Protein AF-A0A0J9WUG9-F1 (afdb_monomer_lite)

Organism: Fusarium oxysporum f. sp. lycopersici (strain 4287 / CBS 123668 / FGSC 9935 / NRRL 34936) (NCBI:txid426428)

Sequence (120 aa):
MKCRALEYLLSAIKRHAYPAGAHNTSGVVRHKPVTLKQCVVCQKLEKPVRFRFRPATRGIRVLALDGGGIRGIILLECLKLLESKIQLYIPNYSLIDMFDMCAGTSAGNNALSDRGKYWF

InterPro domains:
  IPR002641 Patatin-like phospholipase domain [PS51635] (63-120)
  IPR016035 Acyl transferase/acyl hydrolase/lysophospholipase [SSF52151] (58-108)

pLDDT: mean 75.16, std 13.94, range [36.41, 95.31]

Structure (mmCIF, N/CA/C/O backbone):
data_AF-A0A0J9WUG9-F1
#
_entry.id   AF-A0A0J9WUG9-F1
#
loop_
_atom_site.group_PDB
_atom_site.id
_atom_site.type_symbol
_atom_site.label_atom_id
_atom_site.label_alt_id
_atom_site.label_comp_id
_atom_site.label_asym_id
_atom_site.label_entity_id
_atom_site.label_seq_id
_atom_site.pdbx_PDB_ins_code
_atom_site.Cartn_x
_atom_site.Cartn_y
_atom_site.Cartn_z
_atom_site.occupancy
_atom_site.B_iso_or_equiv
_atom_site.auth_seq_id
_atom_site.auth_comp_id
_atom_site.auth_asym_id
_atom_site.auth_atom_id
_atom_site.pdbx_PDB_model_num
ATOM 1 N N . MET A 1 1 ? 7.497 -10.137 27.815 1.00 51.91 1 MET A N 1
ATOM 2 C CA . MET A 1 1 ? 7.235 -11.234 26.850 1.00 51.91 1 MET A CA 1
ATOM 3 C C . MET A 1 1 ? 6.256 -10.741 25.797 1.00 51.91 1 MET A C 1
ATOM 5 O O . MET A 1 1 ? 5.147 -10.364 26.162 1.00 51.91 1 MET A O 1
ATOM 9 N N . LYS A 1 2 ? 6.654 -10.708 24.518 1.00 61.41 2 LYS A N 1
ATOM 10 C CA . LYS A 1 2 ? 5.750 -10.357 23.412 1.00 61.41 2 LYS A CA 1
ATOM 11 C C . LYS A 1 2 ? 4.778 -11.511 23.162 1.00 61.41 2 LYS A C 1
ATOM 13 O O . LYS A 1 2 ? 5.181 -12.664 23.052 1.00 61.41 2 LYS A O 1
ATOM 18 N N . CYS A 1 3 ? 3.490 -11.204 23.120 1.00 68.69 3 CYS A N 1
ATOM 19 C CA . CYS A 1 3 ? 2.432 -12.186 22.918 1.00 68.69 3 CYS A CA 1
ATOM 20 C C . CYS A 1 3 ? 2.313 -12.492 21.416 1.00 68.69 3 CYS A C 1
ATOM 22 O O . CYS A 1 3 ? 1.867 -11.634 20.661 1.00 68.69 3 CYS A O 1
ATOM 24 N N . ARG A 1 4 ? 2.685 -13.701 20.963 1.00 72.62 4 ARG A N 1
ATOM 25 C CA . ARG A 1 4 ? 2.579 -14.092 19.534 1.00 72.62 4 ARG A CA 1
ATOM 26 C C . ARG A 1 4 ? 1.155 -13.953 18.986 1.00 72.62 4 ARG A C 1
ATOM 28 O O . ARG A 1 4 ? 0.961 -13.569 17.838 1.00 72.62 4 ARG A O 1
ATOM 35 N N . ALA A 1 5 ? 0.152 -14.188 19.830 1.00 71.38 5 ALA A N 1
ATOM 36 C CA . ALA A 1 5 ? -1.244 -13.963 19.476 1.00 71.38 5 ALA A CA 1
ATOM 37 C C . ALA A 1 5 ? -1.559 -12.486 19.191 1.00 71.38 5 ALA A C 1
ATOM 39 O O . ALA A 1 5 ? -2.367 -12.201 18.314 1.00 71.38 5 ALA A O 1
ATOM 40 N N . LEU A 1 6 ? -0.904 -11.544 19.881 1.00 70.12 6 LEU A N 1
ATOM 41 C CA . LEU A 1 6 ? -1.044 -10.119 19.591 1.00 70.12 6 LEU A CA 1
ATOM 42 C C . LEU A 1 6 ? -0.452 -9.781 18.219 1.00 70.12 6 LEU A C 1
ATOM 44 O O . LEU A 1 6 ? -1.068 -9.030 17.473 1.00 70.12 6 LEU A O 1
ATOM 48 N N . GLU A 1 7 ? 0.697 -10.350 17.858 1.00 69.69 7 GLU A N 1
ATOM 49 C CA . GLU A 1 7 ? 1.292 -10.148 16.529 1.00 69.69 7 GLU A CA 1
ATOM 50 C C . GLU A 1 7 ? 0.401 -10.711 15.418 1.00 69.69 7 GLU A C 1
ATOM 52 O O . GLU A 1 7 ? 0.170 -10.039 14.412 1.00 69.69 7 GLU A O 1
ATOM 57 N N . TYR A 1 8 ? -0.177 -11.896 15.628 1.00 68.06 8 TYR A N 1
ATOM 58 C CA . TYR A 1 8 ? -1.121 -12.490 14.684 1.00 68.06 8 TYR A CA 1
ATOM 59 C C . TYR A 1 8 ? -2.406 -11.663 14.554 1.00 68.06 8 TYR A C 1
ATOM 61 O O . TYR A 1 8 ? -2.855 -11.390 13.440 1.00 68.06 8 TYR A O 1
ATOM 69 N N . LEU A 1 9 ? -2.969 -11.205 15.677 1.00 68.00 9 LEU A N 1
ATOM 70 C CA . LEU A 1 9 ? -4.161 -10.359 15.700 1.00 68.00 9 LEU A CA 1
ATOM 71 C C . LEU A 1 9 ? -3.890 -9.014 15.020 1.00 68.00 9 LEU A C 1
ATOM 73 O O . LEU A 1 9 ? -4.687 -8.571 14.205 1.00 68.00 9 LEU A O 1
ATOM 77 N N . LEU A 1 10 ? -2.742 -8.391 15.290 1.00 69.38 10 LEU A N 1
ATOM 78 C CA . LEU A 1 10 ? -2.300 -7.170 14.618 1.00 69.38 10 LEU A CA 1
ATOM 79 C C . LEU A 1 10 ? -2.098 -7.384 13.119 1.00 69.38 10 LEU A C 1
ATOM 81 O O . LEU A 1 10 ? -2.461 -6.513 12.339 1.00 69.38 10 LEU A O 1
ATOM 85 N N . SER A 1 11 ? -1.551 -8.528 12.707 1.00 64.62 11 SER A N 1
ATOM 86 C CA . SER A 1 11 ? -1.411 -8.899 11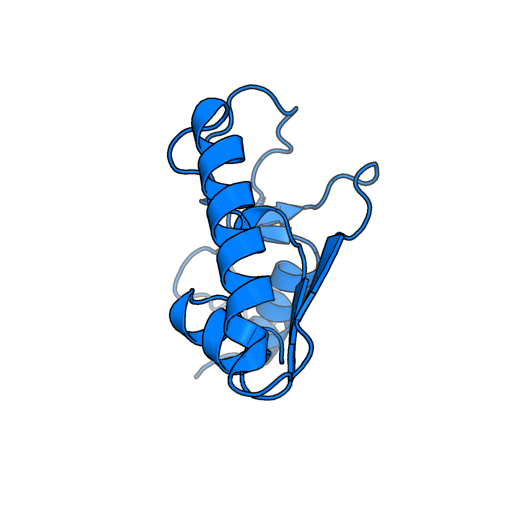.297 1.00 64.62 11 SER A CA 1
ATOM 87 C C . SER A 1 11 ? -2.774 -9.101 10.623 1.00 64.62 11 SER A C 1
ATOM 89 O O . SER A 1 11 ? -3.009 -8.579 9.537 1.00 64.62 11 SER A O 1
ATOM 91 N N . ALA A 1 12 ? -3.714 -9.799 11.265 1.00 62.81 12 ALA A N 1
ATOM 92 C CA . ALA A 1 12 ? -5.076 -9.984 10.757 1.00 62.81 12 ALA A CA 1
ATOM 93 C C . ALA A 1 12 ? -5.862 -8.662 10.703 1.00 62.81 12 ALA A C 1
ATOM 95 O O . ALA A 1 12 ? -6.534 -8.375 9.716 1.00 62.81 12 ALA A O 1
ATOM 96 N N . ILE A 1 13 ? -5.722 -7.816 11.726 1.00 66.50 13 ILE A N 1
ATOM 97 C CA . ILE A 1 13 ? -6.291 -6.467 11.750 1.00 66.50 13 ILE A CA 1
ATOM 98 C C . ILE A 1 13 ? -5.687 -5.641 10.625 1.00 66.50 13 ILE A C 1
ATOM 100 O O . ILE A 1 13 ? -6.438 -5.074 9.855 1.00 66.50 13 ILE A O 1
ATOM 104 N N . LYS A 1 14 ? -4.365 -5.618 10.448 1.00 64.25 14 LYS A N 1
ATOM 105 C CA . LYS A 1 14 ? -3.738 -4.887 9.338 1.00 64.25 14 LYS A CA 1
ATOM 106 C C . LYS A 1 14 ? -4.199 -5.383 7.956 1.00 64.25 14 LYS A C 1
ATOM 108 O O . LYS A 1 14 ? -4.260 -4.582 7.034 1.00 64.25 14 LYS A O 1
ATOM 113 N N . ARG A 1 15 ? -4.570 -6.665 7.821 1.00 58.28 15 ARG A N 1
ATOM 114 C CA . ARG A 1 15 ? -5.146 -7.247 6.590 1.00 58.28 15 ARG A CA 1
ATOM 115 C C . ARG A 1 15 ? -6.596 -6.825 6.317 1.00 58.28 15 ARG A C 1
ATOM 117 O O . ARG A 1 15 ? -7.009 -6.780 5.163 1.00 58.28 15 ARG A O 1
ATOM 124 N N . HIS A 1 16 ? -7.380 -6.527 7.354 1.00 56.56 16 HIS A N 1
ATOM 125 C CA . HIS A 1 16 ? -8.821 -6.244 7.235 1.00 56.56 16 HIS A CA 1
ATOM 126 C C . HIS A 1 16 ? -9.233 -4.840 7.693 1.00 56.56 16 HIS A C 1
ATOM 128 O O . HIS A 1 16 ? -10.406 -4.464 7.599 1.00 56.56 16 HIS A O 1
ATOM 134 N N . ALA A 1 17 ? -8.286 -4.063 8.205 1.00 59.47 17 ALA A N 1
ATOM 135 C CA . ALA A 1 17 ? -8.534 -2.790 8.835 1.00 59.47 17 ALA A CA 1
ATOM 136 C C . ALA A 1 17 ? -7.368 -1.810 8.668 1.00 59.47 17 ALA A C 1
ATOM 138 O O . ALA A 1 17 ? -6.193 -2.158 8.763 1.00 59.47 17 ALA A O 1
ATOM 139 N N . TYR A 1 18 ? -7.719 -0.541 8.480 1.00 60.81 18 TYR A N 1
ATOM 140 C CA . TYR A 1 18 ? -6.761 0.551 8.344 1.00 60.81 18 TYR A CA 1
ATOM 141 C C . TYR A 1 18 ? -6.380 1.095 9.725 1.00 60.81 18 TYR A C 1
ATOM 143 O O . TYR A 1 18 ? -7.257 1.205 10.593 1.00 60.81 18 TYR A O 1
ATOM 151 N N . PRO A 1 19 ? -5.117 1.500 9.953 1.00 56.75 19 PRO A N 1
ATOM 152 C CA . PRO A 1 19 ? -4.760 2.250 11.150 1.00 56.75 19 PRO A CA 1
ATOM 153 C C . PRO A 1 19 ? -5.593 3.535 11.218 1.00 56.75 19 PRO A C 1
ATOM 155 O O . PRO A 1 19 ? -5.814 4.212 10.214 1.00 56.75 19 PRO A O 1
ATOM 158 N N . ALA A 1 20 ? -6.077 3.888 12.411 1.00 51.22 20 ALA A N 1
ATOM 159 C CA . ALA A 1 20 ? -7.025 4.996 12.568 1.00 51.22 20 ALA A CA 1
ATOM 160 C C . ALA A 1 20 ? -6.485 6.375 12.119 1.00 51.22 20 ALA A C 1
ATOM 162 O O . ALA A 1 20 ? -7.299 7.284 11.925 1.00 51.22 20 ALA A O 1
ATOM 163 N N . GLY A 1 21 ? -5.159 6.500 11.959 1.00 49.81 21 GLY A N 1
ATOM 164 C CA . GLY A 1 21 ? -4.436 7.691 11.504 1.00 49.81 21 GLY A CA 1
ATOM 165 C C . GLY A 1 21 ? -4.259 7.830 9.987 1.00 49.81 21 GLY A C 1
ATOM 166 O O . GLY A 1 21 ? -3.675 8.819 9.564 1.00 49.81 21 GLY A O 1
ATOM 167 N N . ALA A 1 22 ? -4.760 6.896 9.167 1.00 50.88 22 ALA A N 1
ATOM 168 C CA . ALA A 1 22 ? -4.764 7.060 7.712 1.00 50.88 22 ALA A CA 1
ATOM 169 C C . ALA A 1 22 ? -5.747 8.185 7.322 1.00 50.88 22 ALA A C 1
ATOM 171 O O . ALA A 1 22 ? -6.958 7.980 7.319 1.00 50.88 22 ALA A O 1
ATOM 172 N N . HIS A 1 23 ? -5.189 9.379 7.112 1.00 50.50 23 HIS A N 1
ATOM 173 C CA . HIS A 1 23 ? -5.710 10.619 6.522 1.00 50.50 23 HIS A CA 1
ATOM 174 C C . HIS A 1 23 ? -7.186 11.019 6.760 1.00 50.50 23 HIS A C 1
ATOM 176 O O . HIS A 1 23 ? -8.179 10.325 6.533 1.00 50.50 23 HIS A O 1
ATOM 182 N N . ASN A 1 24 ? -7.329 12.262 7.193 1.00 45.56 24 ASN A N 1
ATOM 183 C CA . ASN A 1 24 ? -8.536 13.053 7.369 1.00 45.56 24 ASN A CA 1
ATOM 184 C C . ASN A 1 24 ? -9.123 13.484 6.016 1.00 45.56 24 ASN A C 1
ATOM 186 O O . ASN A 1 24 ? -9.109 14.656 5.678 1.00 45.56 24 ASN A O 1
ATOM 190 N N . THR A 1 25 ? -9.664 12.534 5.245 1.00 48.00 25 THR A N 1
ATOM 191 C CA . THR A 1 25 ? -10.477 12.850 4.061 1.00 48.00 25 THR A CA 1
ATOM 192 C C . THR A 1 25 ? -11.932 13.117 4.463 1.00 48.00 25 THR A C 1
ATOM 194 O O . THR A 1 25 ? -12.591 12.300 5.116 1.00 48.00 25 THR A O 1
ATOM 197 N N . SER A 1 26 ? -12.412 14.309 4.118 1.00 42.19 26 SER A N 1
ATOM 198 C CA . SER A 1 26 ? -13.602 14.981 4.661 1.00 42.19 26 SER A CA 1
ATOM 199 C C . SER A 1 26 ? -14.950 14.537 4.068 1.00 42.19 26 SER A C 1
ATOM 201 O O . SER A 1 26 ? -15.913 15.287 4.165 1.00 42.19 26 SER A O 1
ATOM 203 N N . GLY A 1 27 ? -15.050 13.358 3.439 1.00 40.94 27 GLY A N 1
ATOM 204 C CA . GLY A 1 27 ? -16.231 13.022 2.619 1.00 40.94 27 GLY A CA 1
ATOM 205 C C . GLY A 1 27 ? -16.666 11.556 2.551 1.00 40.94 27 GLY A C 1
ATOM 206 O O . GLY A 1 27 ? -17.592 11.243 1.815 1.00 40.94 27 GLY A O 1
ATOM 207 N N . VAL A 1 28 ? -16.041 10.637 3.296 1.00 53.25 28 VAL A N 1
ATOM 208 C CA . VAL A 1 28 ? -16.438 9.213 3.305 1.00 53.25 28 VAL A CA 1
ATOM 209 C C . VAL A 1 28 ? -17.125 8.890 4.629 1.00 53.25 28 VAL A C 1
ATOM 211 O O . VAL A 1 28 ? -16.555 9.175 5.682 1.00 53.25 28 VAL A O 1
ATOM 214 N N . VAL A 1 29 ? -18.317 8.278 4.594 1.00 45.41 29 VAL A N 1
ATOM 215 C CA . VAL A 1 29 ? -19.049 7.789 5.781 1.00 45.41 29 VAL A CA 1
ATOM 216 C C . VAL A 1 29 ? -18.102 6.938 6.638 1.00 45.41 29 VAL A C 1
ATOM 218 O O . VAL A 1 29 ? -17.683 5.848 6.250 1.00 45.41 29 VAL A O 1
ATOM 221 N N . ARG A 1 30 ? -17.680 7.474 7.790 1.00 54.25 30 ARG A N 1
ATOM 222 C CA . ARG A 1 30 ? -16.667 6.842 8.644 1.00 54.25 30 ARG A CA 1
ATOM 223 C C . ARG A 1 30 ? -17.327 5.810 9.549 1.00 54.25 30 ARG A C 1
ATOM 225 O O . ARG A 1 30 ? -18.028 6.182 10.486 1.00 54.25 30 ARG A O 1
ATOM 232 N N . HIS A 1 31 ? -17.000 4.530 9.374 1.00 59.91 31 HIS A N 1
ATOM 233 C CA . HIS A 1 31 ? -17.161 3.583 10.477 1.00 59.91 31 HIS A CA 1
ATOM 234 C C . HIS A 1 31 ? -16.291 4.042 11.655 1.00 59.91 31 HIS A C 1
ATOM 236 O O . HIS A 1 31 ? -15.120 4.412 11.483 1.00 59.91 31 HIS A O 1
ATOM 242 N N . LYS A 1 32 ? -16.891 4.065 12.850 1.00 67.00 32 LYS A N 1
ATOM 243 C CA . LYS A 1 32 ? -16.238 4.514 14.082 1.00 67.00 32 LYS A CA 1
ATOM 244 C C . LYS A 1 32 ? -14.970 3.677 14.308 1.00 67.00 32 LYS A C 1
ATOM 246 O O . LYS A 1 32 ? -15.045 2.451 14.227 1.00 67.00 32 LYS A O 1
ATOM 251 N N . PRO A 1 33 ? -13.805 4.303 14.564 1.00 73.81 33 PRO A N 1
ATOM 252 C CA . PRO A 1 33 ? -12.586 3.556 14.838 1.00 73.81 33 PRO A CA 1
ATOM 253 C C . PRO A 1 33 ? -12.785 2.677 16.072 1.00 73.81 33 PRO A C 1
ATOM 255 O O . PRO A 1 33 ? -13.247 3.148 17.114 1.00 73.81 33 PRO A O 1
ATOM 258 N N . VAL A 1 34 ? -12.422 1.407 15.936 1.00 81.31 34 VAL A N 1
ATOM 259 C CA . VAL A 1 34 ? -12.459 0.414 17.004 1.00 81.31 34 VAL A CA 1
ATOM 260 C C . VAL A 1 34 ? -11.122 0.463 17.735 1.00 81.31 34 VAL A C 1
ATOM 262 O O . VAL A 1 34 ? -10.058 0.507 17.114 1.00 81.31 34 VAL A O 1
ATOM 265 N N . THR A 1 35 ? -11.182 0.493 19.065 1.00 83.94 35 THR A N 1
ATOM 266 C CA . THR A 1 35 ? -10.000 0.551 19.930 1.00 83.94 35 THR A CA 1
ATOM 267 C C . THR A 1 35 ? -9.905 -0.739 20.727 1.00 83.94 35 THR A C 1
ATOM 269 O O . THR A 1 35 ? -10.754 -1.004 21.577 1.00 83.94 35 THR A O 1
ATOM 272 N N . LEU A 1 36 ? -8.851 -1.517 20.495 1.00 83.69 36 LEU A N 1
ATOM 273 C CA . LEU A 1 36 ? -8.496 -2.641 21.353 1.00 83.69 36 LEU A CA 1
ATOM 274 C C . LEU A 1 36 ? -7.654 -2.132 22.517 1.00 83.69 36 LEU A C 1
ATOM 276 O O . LEU A 1 36 ? -6.545 -1.636 22.321 1.00 83.69 36 LEU A O 1
ATOM 280 N N . LYS A 1 37 ? -8.207 -2.253 23.727 1.00 84.31 37 LYS A N 1
ATOM 281 C CA . LYS A 1 37 ? -7.533 -1.887 24.982 1.00 84.31 37 LYS A CA 1
ATOM 282 C C . LYS A 1 37 ? -6.621 -2.999 25.505 1.00 84.31 37 LYS A C 1
ATOM 284 O O . LYS A 1 37 ? -5.637 -2.702 26.166 1.00 84.31 37 LYS A O 1
ATOM 289 N N . GLN A 1 38 ? -6.933 -4.255 25.188 1.00 84.25 38 GLN A N 1
ATOM 290 C CA . GLN A 1 38 ? -6.195 -5.432 25.645 1.00 84.25 38 GLN A CA 1
ATOM 291 C C . GLN A 1 38 ? -6.179 -6.529 24.576 1.00 84.25 38 GLN A C 1
ATOM 293 O O . GLN A 1 38 ? -7.075 -6.596 23.732 1.00 84.25 38 GLN A O 1
ATOM 298 N N . CYS A 1 39 ? -5.166 -7.398 24.609 1.00 79.31 39 CYS A N 1
ATOM 299 C CA . CYS A 1 39 ? -5.125 -8.590 23.762 1.00 79.31 39 CYS A CA 1
ATOM 300 C C . CYS A 1 39 ? -6.183 -9.604 24.224 1.00 79.31 39 CYS A C 1
ATOM 302 O O . CYS A 1 39 ? -6.229 -9.940 25.402 1.00 79.31 39 CYS A O 1
ATOM 304 N N . VAL A 1 40 ? -6.988 -10.147 23.309 1.00 80.75 40 VAL A N 1
ATOM 305 C CA . VAL A 1 40 ? -8.031 -11.139 23.645 1.00 80.75 40 VAL A CA 1
ATOM 306 C C . VAL A 1 40 ? -7.477 -12.468 24.173 1.00 80.75 40 VAL A C 1
ATOM 308 O O . VAL A 1 40 ? -8.192 -13.183 24.859 1.00 80.75 40 VAL A O 1
ATOM 311 N N . VAL A 1 41 ? -6.207 -12.787 23.893 1.00 82.56 41 VAL A N 1
ATOM 312 C CA . VAL A 1 41 ? -5.581 -14.056 24.312 1.00 82.56 41 VAL A CA 1
ATOM 313 C C . VAL A 1 41 ? -4.850 -13.928 25.645 1.00 82.56 41 VAL A C 1
ATOM 315 O O . VAL A 1 41 ? -5.025 -14.747 26.536 1.00 82.56 41 VAL A O 1
ATOM 318 N N . CYS A 1 42 ? -4.007 -12.907 25.788 1.00 84.69 42 CYS A N 1
ATOM 319 C CA . CYS A 1 42 ? -3.095 -12.775 26.929 1.00 84.69 42 CYS A CA 1
ATOM 320 C C . CYS A 1 42 ? -3.383 -11.550 27.807 1.00 84.69 42 CYS A C 1
ATOM 322 O O . CYS A 1 42 ? -2.632 -11.305 28.746 1.00 84.69 42 CYS A O 1
ATOM 324 N N . GLN A 1 43 ? -4.400 -10.744 27.468 1.00 83.38 43 GLN A N 1
ATOM 325 C CA . GLN A 1 43 ? -4.837 -9.516 28.160 1.00 83.38 43 GLN A CA 1
ATOM 326 C C . GLN A 1 43 ? -3.771 -8.418 28.329 1.00 83.38 43 GLN A C 1
ATOM 328 O O . GLN A 1 43 ? -4.069 -7.318 28.779 1.00 83.38 43 GLN A O 1
ATOM 333 N N . LYS A 1 44 ? -2.538 -8.658 27.878 1.00 81.50 44 LYS A N 1
ATOM 334 C CA . LYS A 1 44 ? -1.433 -7.702 27.899 1.00 81.50 44 LYS A CA 1
ATOM 335 C C . LYS A 1 44 ? -1.375 -6.943 26.582 1.00 81.50 44 LYS A C 1
ATOM 337 O O . LYS A 1 44 ? -1.291 -7.546 25.511 1.00 81.50 44 LYS A O 1
ATOM 342 N N . LEU A 1 45 ? -1.410 -5.620 26.670 1.00 76.25 45 LEU A N 1
ATOM 343 C CA . LEU A 1 45 ? -1.200 -4.722 25.547 1.00 76.25 45 LEU A CA 1
ATOM 344 C C . LEU A 1 45 ? -0.476 -3.473 26.052 1.00 76.25 45 LEU A C 1
ATOM 346 O O . LEU A 1 45 ? -0.991 -2.775 26.915 1.00 76.25 45 LEU A O 1
ATOM 350 N N . GLU A 1 46 ? 0.717 -3.199 25.525 1.00 73.62 46 GLU A N 1
ATOM 351 C CA . GLU A 1 46 ? 1.509 -2.037 25.957 1.00 73.62 46 GLU A CA 1
ATOM 352 C C . GLU A 1 46 ? 0.905 -0.713 25.470 1.00 73.62 46 GLU A C 1
ATOM 354 O O . GLU A 1 46 ? 1.040 0.311 26.134 1.00 73.62 46 GLU A O 1
ATOM 359 N N . LYS A 1 47 ? 0.235 -0.717 24.307 1.00 77.94 47 LYS A N 1
ATOM 360 C CA . LYS A 1 47 ? -0.390 0.472 23.708 1.00 77.94 47 LYS A CA 1
ATOM 361 C C . LYS A 1 47 ? -1.722 0.116 23.044 1.00 77.94 47 LYS A C 1
ATOM 363 O O . LYS A 1 47 ? -1.752 -0.844 22.270 1.00 77.94 47 LYS A O 1
ATOM 368 N N . PRO A 1 48 ? -2.806 0.880 23.280 1.00 76.44 48 PRO A N 1
ATOM 369 C CA . PRO A 1 48 ? -4.101 0.607 22.671 1.00 76.44 48 PRO A CA 1
ATOM 370 C C . PRO A 1 48 ? -4.008 0.687 21.147 1.00 76.44 48 PRO A C 1
ATOM 372 O O . PRO A 1 48 ? -3.485 1.649 20.582 1.00 76.44 48 PRO A O 1
ATOM 375 N N . VAL A 1 49 ? -4.544 -0.326 20.474 1.00 77.88 49 VAL A N 1
ATOM 376 C CA . VAL A 1 49 ? -4.502 -0.423 19.013 1.00 77.88 49 VAL A CA 1
ATOM 377 C C . VAL A 1 49 ? -5.801 0.139 18.466 1.00 77.88 49 VAL A C 1
ATOM 379 O O . VAL A 1 49 ? -6.882 -0.339 18.808 1.00 77.88 49 VAL A O 1
ATOM 382 N N . ARG A 1 50 ? -5.704 1.155 17.606 1.00 75.62 50 ARG A N 1
ATOM 383 C CA . ARG A 1 50 ? -6.860 1.793 16.966 1.00 75.62 50 ARG A CA 1
ATOM 384 C C . ARG A 1 50 ? -6.882 1.477 15.480 1.00 75.62 50 ARG A C 1
ATOM 386 O O . ARG A 1 50 ? -5.949 1.832 14.759 1.00 75.62 50 ARG A O 1
ATOM 393 N N . PHE A 1 51 ? -7.969 0.878 15.016 1.00 74.94 51 PHE A N 1
ATOM 394 C CA . PHE A 1 51 ? -8.138 0.516 13.612 1.00 74.94 51 PHE A CA 1
ATOM 395 C C . PHE A 1 51 ? -9.571 0.743 13.138 1.00 74.94 51 PHE A C 1
ATOM 397 O O . PHE A 1 51 ? -10.486 0.982 13.926 1.00 74.94 51 PHE A O 1
ATOM 404 N N . ARG A 1 52 ? -9.768 0.702 11.824 1.00 72.62 52 ARG A N 1
ATOM 405 C CA . ARG A 1 52 ? -11.076 0.823 11.177 1.00 72.62 52 ARG A CA 1
ATOM 406 C C . ARG A 1 52 ? -11.287 -0.354 10.254 1.00 72.62 52 ARG A C 1
ATOM 408 O O . ARG A 1 52 ? -10.458 -0.561 9.377 1.00 72.62 52 ARG A O 1
ATOM 415 N N . PHE A 1 53 ? -12.391 -1.072 10.410 1.00 71.94 53 PHE A N 1
ATOM 416 C CA . PHE A 1 53 ? -12.745 -2.140 9.481 1.00 71.94 53 PHE A CA 1
ATOM 417 C C . PHE A 1 53 ? -12.962 -1.603 8.066 1.00 71.94 53 PHE A C 1
ATOM 419 O O . PHE A 1 53 ? -13.491 -0.502 7.878 1.00 71.94 53 PHE A O 1
ATOM 426 N N . ARG A 1 54 ? -12.557 -2.398 7.074 1.00 71.81 54 ARG A N 1
ATOM 427 C CA . ARG A 1 54 ? -12.902 -2.153 5.675 1.00 71.81 54 ARG A CA 1
ATOM 428 C C . ARG A 1 54 ? -14.431 -2.206 5.512 1.00 71.81 54 ARG A C 1
ATOM 430 O O . ARG A 1 54 ? -15.035 -3.181 5.959 1.00 71.81 54 ARG A O 1
ATOM 437 N N . PRO A 1 55 ? -15.066 -1.204 4.879 1.00 71.69 55 PRO A N 1
ATOM 438 C CA . PRO A 1 55 ? -16.484 -1.283 4.537 1.00 71.69 55 PRO A CA 1
ATOM 439 C C . PRO A 1 55 ? -16.753 -2.484 3.623 1.00 71.69 55 PRO A C 1
ATOM 441 O O . PRO A 1 55 ? -15.956 -2.757 2.723 1.00 71.69 55 PRO A O 1
ATOM 444 N N . ALA A 1 56 ? -17.889 -3.163 3.802 1.00 72.12 56 ALA A N 1
ATOM 445 C CA . ALA A 1 56 ? -18.261 -4.322 2.979 1.00 72.12 56 ALA A CA 1
ATOM 446 C C . ALA A 1 56 ? -18.397 -3.975 1.483 1.00 72.12 56 ALA A C 1
ATOM 448 O O . ALA A 1 56 ? -18.116 -4.804 0.626 1.00 72.12 56 ALA A O 1
ATOM 449 N N . THR A 1 57 ? -18.762 -2.729 1.173 1.00 76.81 57 THR A N 1
ATOM 450 C CA . THR A 1 57 ? -18.937 -2.212 -0.193 1.00 76.81 57 THR A CA 1
ATOM 451 C C . THR A 1 57 ? -17.627 -1.855 -0.895 1.00 76.81 57 THR A C 1
ATOM 453 O O . THR A 1 57 ? -17.625 -1.590 -2.095 1.00 76.81 57 THR A O 1
ATOM 456 N N . ARG A 1 58 ? -16.497 -1.835 -0.177 1.00 74.44 58 ARG A N 1
ATOM 457 C CA . ARG A 1 58 ? -15.185 -1.543 -0.757 1.00 74.44 58 ARG A CA 1
ATOM 458 C C . ARG A 1 58 ? -14.459 -2.847 -1.089 1.00 74.44 58 ARG A C 1
ATOM 460 O O . ARG A 1 58 ? -14.127 -3.624 -0.190 1.00 74.44 58 ARG A O 1
ATOM 467 N N . GLY A 1 59 ? -14.177 -3.053 -2.376 1.00 78.69 59 GLY A N 1
ATOM 468 C CA . GLY A 1 59 ? -13.311 -4.132 -2.856 1.00 78.69 59 GLY A CA 1
ATOM 469 C C . GLY A 1 59 ? -11.866 -3.998 -2.359 1.00 78.69 59 GLY A C 1
ATOM 470 O O . GLY A 1 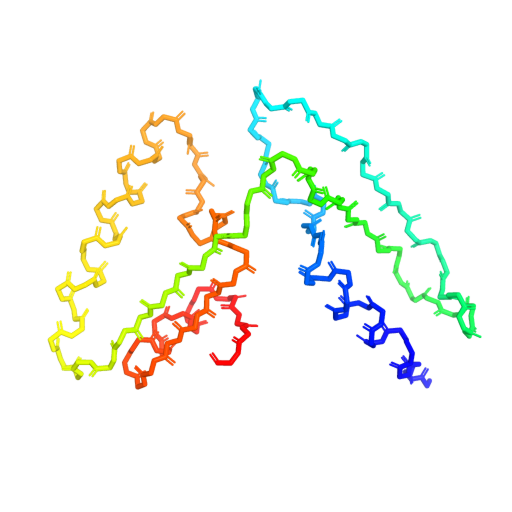59 ? -11.444 -2.916 -1.946 1.00 78.69 59 GLY A O 1
ATOM 471 N N . ILE A 1 60 ? -11.120 -5.107 -2.393 1.00 81.25 60 ILE A N 1
ATOM 472 C CA . ILE A 1 60 ? -9.683 -5.121 -2.080 1.00 81.25 60 ILE A CA 1
ATOM 473 C C . ILE A 1 60 ? -8.927 -4.472 -3.240 1.00 81.25 60 ILE A C 1
ATOM 475 O O . ILE A 1 60 ? -9.122 -4.855 -4.392 1.00 81.25 60 ILE A O 1
ATOM 479 N N . ARG A 1 61 ? -8.061 -3.503 -2.943 1.00 84.44 61 ARG A N 1
ATOM 480 C CA . ARG A 1 61 ? -7.223 -2.812 -3.932 1.00 84.44 61 ARG A CA 1
ATOM 481 C C . ARG A 1 61 ? -5.775 -3.251 -3.771 1.00 84.44 61 ARG A C 1
ATOM 483 O O . ARG A 1 61 ? -5.197 -3.053 -2.704 1.00 84.44 61 ARG A O 1
ATOM 490 N N . VAL A 1 62 ? -5.194 -3.811 -4.827 1.00 86.56 62 VAL A N 1
ATOM 491 C CA . VAL A 1 62 ? -3.809 -4.299 -4.837 1.00 86.56 62 VAL A CA 1
ATOM 492 C C . VAL A 1 62 ? -2.982 -3.469 -5.812 1.00 86.56 62 VAL A C 1
ATOM 494 O O . VAL A 1 62 ? -3.415 -3.240 -6.939 1.00 86.56 62 VAL A O 1
ATOM 497 N N . LEU A 1 63 ? -1.805 -3.026 -5.375 1.00 87.69 63 LEU A N 1
ATOM 498 C CA . LEU A 1 63 ? -0.773 -2.451 -6.232 1.00 87.69 63 LEU A CA 1
ATOM 499 C C . LEU A 1 63 ? 0.336 -3.486 -6.421 1.00 87.69 63 LEU A C 1
ATOM 501 O O . LEU A 1 63 ? 0.970 -3.890 -5.450 1.00 87.69 63 LEU A O 1
ATOM 505 N N . ALA A 1 64 ? 0.567 -3.908 -7.660 1.00 89.50 64 ALA A N 1
ATOM 506 C CA . ALA A 1 64 ? 1.649 -4.818 -8.013 1.00 89.50 64 ALA A CA 1
ATOM 507 C C . ALA A 1 64 ? 2.675 -4.072 -8.875 1.00 89.50 64 ALA A C 1
ATOM 509 O O . ALA A 1 64 ? 2.314 -3.531 -9.921 1.00 89.50 64 ALA A O 1
ATOM 510 N N . LEU A 1 65 ? 3.931 -4.021 -8.429 1.00 89.31 65 LEU A N 1
ATOM 511 C CA . LEU A 1 65 ? 5.032 -3.390 -9.159 1.00 89.31 65 LEU A CA 1
ATOM 512 C C . LEU A 1 65 ? 5.980 -4.458 -9.700 1.00 89.31 65 LEU A C 1
ATOM 514 O O . LEU A 1 65 ? 6.691 -5.112 -8.939 1.00 89.31 65 LEU A O 1
ATOM 518 N N . ASP A 1 66 ? 6.009 -4.623 -11.016 1.00 88.12 66 ASP A N 1
ATOM 519 C CA . ASP A 1 66 ? 6.915 -5.581 -11.641 1.00 88.12 66 ASP A CA 1
ATOM 520 C C . ASP A 1 66 ? 8.380 -5.099 -11.643 1.00 88.12 66 ASP A C 1
ATOM 522 O O . ASP A 1 66 ? 8.690 -3.902 -11.604 1.00 88.12 66 ASP A O 1
ATOM 526 N N . GLY A 1 67 ? 9.295 -6.061 -11.693 1.00 76.62 67 GLY A N 1
ATOM 527 C CA . GLY A 1 67 ? 10.733 -5.882 -11.678 1.00 76.62 67 GLY A CA 1
ATOM 528 C C . GLY A 1 67 ? 11.262 -5.606 -13.077 1.00 76.62 67 GLY A C 1
ATOM 529 O O . GLY A 1 67 ? 11.436 -6.510 -13.884 1.00 76.62 67 GLY A O 1
ATOM 530 N N . GLY A 1 68 ? 11.579 -4.342 -13.359 1.00 80.81 68 GLY A N 1
ATOM 531 C CA . GLY A 1 68 ? 12.070 -3.911 -14.677 1.00 80.81 68 GLY A CA 1
ATOM 532 C C . GLY A 1 68 ? 13.555 -3.538 -14.745 1.00 80.81 68 GLY A C 1
ATOM 533 O O . GLY A 1 68 ? 14.021 -3.104 -15.804 1.00 80.81 68 GLY A O 1
ATOM 534 N N . GLY A 1 69 ? 14.292 -3.636 -13.631 1.00 84.56 69 GLY A N 1
ATOM 535 C CA . GLY A 1 69 ? 15.605 -2.998 -13.481 1.00 84.56 69 GLY A CA 1
ATOM 536 C C . GLY A 1 69 ? 15.481 -1.476 -13.621 1.00 84.56 69 GLY A C 1
ATOM 537 O O . GLY A 1 69 ? 14.540 -0.883 -13.096 1.00 84.56 69 GLY A O 1
ATOM 538 N N . ILE A 1 70 ? 16.371 -0.846 -14.395 1.00 86.81 70 ILE A N 1
ATOM 539 C CA . ILE A 1 70 ? 16.319 0.603 -14.661 1.00 86.81 70 ILE A CA 1
ATOM 540 C C . ILE A 1 70 ? 15.003 1.045 -15.322 1.00 86.81 70 ILE A C 1
ATOM 542 O O . ILE A 1 70 ? 14.531 2.148 -15.071 1.00 86.81 70 ILE A O 1
ATOM 546 N N . ARG A 1 71 ? 14.347 0.168 -16.101 1.00 87.75 71 ARG A N 1
ATOM 547 C CA . ARG A 1 71 ? 13.064 0.473 -16.766 1.00 87.75 71 ARG A CA 1
ATOM 548 C C . ARG A 1 71 ? 11.919 0.691 -15.777 1.00 87.75 71 ARG A C 1
ATOM 550 O O . ARG A 1 71 ? 10.934 1.335 -16.128 1.00 87.75 71 ARG A O 1
ATOM 557 N N . GLY A 1 72 ? 12.070 0.218 -14.535 1.00 86.50 72 GLY A N 1
ATOM 558 C CA . GLY A 1 72 ? 11.130 0.497 -13.451 1.00 86.50 72 GLY A CA 1
ATOM 559 C C . GLY A 1 72 ? 10.950 1.995 -13.188 1.00 86.50 72 GLY A C 1
ATOM 560 O O . GLY A 1 72 ? 9.890 2.394 -12.719 1.00 86.50 72 GLY A O 1
ATOM 561 N N . ILE A 1 73 ? 11.921 2.839 -13.568 1.00 89.00 73 ILE A N 1
ATOM 562 C CA . ILE A 1 73 ? 11.824 4.296 -13.415 1.00 89.00 73 ILE A CA 1
ATOM 563 C C . ILE A 1 73 ? 10.608 4.891 -14.132 1.00 89.00 73 ILE A C 1
ATOM 565 O O . ILE A 1 73 ? 9.982 5.800 -13.601 1.00 89.00 73 ILE A O 1
ATOM 569 N N . ILE A 1 74 ? 10.222 4.345 -15.291 1.00 91.12 74 ILE A N 1
ATOM 570 C CA . ILE A 1 74 ? 9.061 4.829 -16.051 1.00 91.12 74 ILE A CA 1
ATOM 571 C C . ILE A 1 74 ? 7.784 4.592 -15.238 1.00 91.12 74 ILE A C 1
ATOM 573 O O . ILE A 1 74 ? 6.975 5.500 -15.069 1.00 91.12 74 ILE A O 1
ATOM 577 N N . LEU A 1 75 ? 7.636 3.387 -14.680 1.00 89.50 75 LEU A N 1
ATOM 578 C CA . LEU A 1 75 ? 6.504 3.023 -13.829 1.00 89.50 75 LEU A CA 1
ATOM 579 C C . LEU A 1 75 ? 6.440 3.917 -12.579 1.00 89.50 75 LEU A C 1
ATOM 581 O O . LEU A 1 75 ? 5.370 4.408 -12.223 1.00 89.50 75 LEU A O 1
ATOM 585 N N . LEU A 1 76 ? 7.584 4.154 -11.928 1.00 88.94 76 LEU A N 1
ATOM 586 C CA . LEU A 1 76 ? 7.666 5.003 -10.737 1.00 88.94 76 LEU A CA 1
ATOM 587 C C . LEU A 1 76 ? 7.323 6.463 -11.044 1.00 88.94 76 LEU A C 1
ATOM 589 O O . LEU A 1 76 ? 6.607 7.090 -10.263 1.00 88.94 76 LEU A O 1
ATOM 593 N N . GLU A 1 77 ? 7.758 6.985 -12.190 1.00 92.38 77 GLU A N 1
ATOM 594 C CA . GLU A 1 77 ? 7.412 8.342 -12.611 1.00 92.38 77 GLU A CA 1
ATOM 595 C C . GLU A 1 77 ? 5.911 8.461 -12.911 1.00 92.38 77 GLU A C 1
ATOM 597 O O . GLU A 1 77 ? 5.264 9.408 -12.466 1.00 92.38 77 GLU A O 1
ATOM 602 N N . CYS A 1 78 ? 5.303 7.456 -13.553 1.00 93.06 78 CYS A N 1
ATOM 603 C CA . CYS A 1 78 ? 3.850 7.407 -13.726 1.00 93.06 78 CYS A CA 1
ATOM 604 C C . CYS A 1 78 ? 3.102 7.428 -12.381 1.00 93.06 78 CYS A C 1
ATOM 606 O O . CYS A 1 78 ? 2.113 8.149 -12.242 1.00 93.06 78 CYS A O 1
ATOM 608 N N . LEU A 1 79 ? 3.572 6.677 -11.377 1.00 91.75 79 LEU A N 1
ATOM 609 C CA . LEU A 1 79 ? 2.974 6.673 -10.036 1.00 91.75 79 LEU A CA 1
ATOM 610 C C . LEU A 1 79 ? 3.146 8.021 -9.324 1.00 91.75 79 LEU A C 1
ATOM 612 O O . LEU A 1 79 ? 2.208 8.496 -8.686 1.00 91.75 79 LEU A O 1
ATOM 616 N N . LYS A 1 80 ? 4.303 8.671 -9.468 1.00 91.75 80 LYS A N 1
ATOM 617 C CA . LYS A 1 80 ? 4.565 10.004 -8.909 1.00 91.75 80 LYS A CA 1
ATOM 618 C C . LYS A 1 80 ? 3.663 11.072 -9.532 1.00 91.75 80 LYS A C 1
ATOM 620 O O . LYS A 1 80 ? 3.103 11.901 -8.816 1.00 91.75 80 LYS A O 1
ATOM 625 N N . LEU A 1 81 ? 3.465 11.021 -10.850 1.00 95.31 81 LEU A N 1
ATOM 626 C CA . LEU A 1 81 ? 2.530 11.896 -11.564 1.00 95.31 81 LEU A CA 1
ATOM 627 C C . LEU A 1 81 ? 1.070 11.627 -11.178 1.00 95.31 81 LEU A C 1
ATOM 629 O O . LEU A 1 81 ? 0.260 12.550 -11.110 1.00 95.31 81 LEU A O 1
ATOM 633 N N . LEU A 1 82 ? 0.708 10.369 -10.924 1.00 93.94 82 LEU A N 1
ATOM 634 C CA . LEU A 1 82 ? -0.623 10.030 -10.428 1.00 93.94 82 LEU A CA 1
ATOM 635 C C . LEU A 1 82 ? -0.844 10.586 -9.015 1.00 93.94 82 LEU A C 1
ATOM 637 O O . LEU A 1 82 ? -1.888 11.180 -8.749 1.00 93.94 82 LEU A O 1
ATOM 641 N N . GLU A 1 83 ? 0.139 10.433 -8.124 1.00 92.25 83 GLU A N 1
ATOM 642 C CA . GLU A 1 83 ? 0.092 10.983 -6.769 1.00 92.25 83 GLU A CA 1
ATOM 643 C C . GLU A 1 83 ? -0.042 12.509 -6.782 1.00 92.25 83 GLU A C 1
ATOM 645 O O . GLU A 1 83 ? -0.910 13.039 -6.090 1.00 92.25 83 GLU A O 1
ATOM 650 N N . SER A 1 84 ? 0.735 13.213 -7.614 1.00 93.94 84 SER A N 1
ATOM 651 C CA . SER A 1 84 ? 0.644 14.674 -7.716 1.00 93.94 84 SER A CA 1
ATOM 652 C C . SER A 1 84 ? -0.741 15.128 -8.181 1.00 93.94 84 SER A C 1
ATOM 654 O O . SER A 1 84 ? -1.312 16.044 -7.592 1.00 93.94 84 SER A O 1
ATOM 656 N N . LYS A 1 85 ? -1.339 14.438 -9.162 1.00 95.00 85 LYS A N 1
ATOM 657 C CA . LYS A 1 85 ? -2.714 14.705 -9.611 1.00 95.00 85 LYS A CA 1
ATOM 658 C C . LYS A 1 85 ? -3.745 14.457 -8.514 1.00 95.00 85 LYS A C 1
ATOM 660 O O . LYS A 1 85 ? -4.669 15.250 -8.372 1.00 95.00 85 LYS A O 1
ATOM 665 N N . ILE A 1 86 ? -3.604 13.388 -7.730 1.00 90.12 86 ILE A N 1
ATOM 666 C C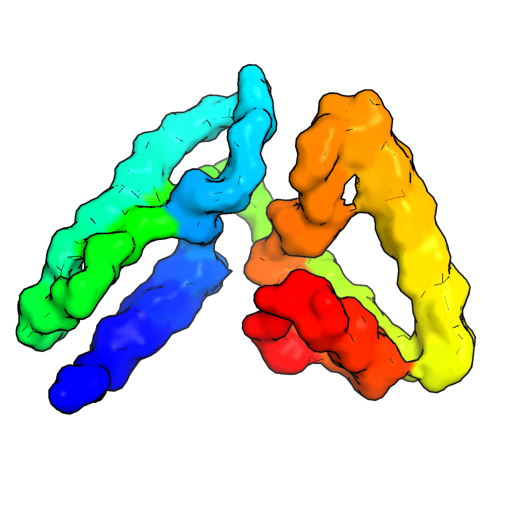A . ILE A 1 86 ? -4.507 13.112 -6.601 1.00 90.12 86 ILE A CA 1
ATOM 667 C C . ILE A 1 86 ? -4.381 14.199 -5.534 1.00 90.12 86 ILE A C 1
ATOM 669 O O . ILE A 1 86 ? -5.395 14.639 -4.995 1.00 90.12 86 ILE A O 1
ATOM 673 N N . GLN A 1 87 ? -3.163 14.663 -5.258 1.00 89.50 87 GLN A N 1
ATOM 674 C CA . GLN A 1 87 ? -2.906 15.678 -4.239 1.00 89.50 87 GLN A CA 1
ATOM 675 C C . GLN A 1 87 ? -3.504 17.051 -4.568 1.00 89.50 87 GLN A C 1
ATOM 677 O O . GLN A 1 87 ? -3.774 17.812 -3.641 1.00 89.50 87 GLN A O 1
ATOM 682 N N . LEU A 1 88 ? -3.806 17.336 -5.842 1.00 92.31 88 LEU A N 1
ATOM 683 C CA . LEU A 1 88 ? -4.588 18.518 -6.236 1.00 92.31 88 LEU A CA 1
ATOM 684 C C . LEU A 1 88 ? -6.010 18.498 -5.656 1.00 92.31 88 LEU A C 1
ATOM 686 O O . LEU A 1 88 ? -6.564 19.549 -5.347 1.00 92.31 88 LEU A O 1
ATOM 690 N N . TYR A 1 89 ? -6.599 17.309 -5.504 1.00 90.38 89 TYR A N 1
ATOM 691 C CA . TYR A 1 89 ? -7.950 17.130 -4.963 1.00 90.38 89 TYR A CA 1
ATOM 692 C C . TYR A 1 89 ? -7.940 16.761 -3.478 1.00 90.38 89 TYR A C 1
ATOM 694 O O . TYR A 1 89 ? -8.855 17.119 -2.739 1.00 90.38 89 TYR A O 1
ATOM 702 N N . ILE A 1 90 ? -6.922 16.015 -3.039 1.00 87.19 90 ILE A N 1
ATOM 703 C CA . ILE A 1 90 ? -6.782 15.524 -1.668 1.00 87.19 90 ILE A CA 1
ATOM 704 C C . ILE A 1 90 ? -5.370 15.852 -1.158 1.00 87.19 90 ILE A C 1
ATOM 706 O O . ILE A 1 90 ? -4.459 15.028 -1.281 1.00 87.19 90 ILE A O 1
ATOM 710 N N . PRO A 1 91 ? -5.174 17.040 -0.562 1.00 85.38 91 PRO A N 1
ATOM 711 C CA . PRO A 1 91 ? -3.868 17.468 -0.078 1.00 85.38 91 PRO A CA 1
ATOM 712 C C . PRO A 1 91 ? -3.256 16.471 0.912 1.00 85.38 91 PRO A C 1
ATOM 714 O O . PRO A 1 91 ? -3.951 15.926 1.772 1.00 85.38 91 PRO A O 1
ATOM 717 N N . ASN A 1 92 ? -1.939 16.261 0.815 1.00 80.94 92 ASN A N 1
ATOM 718 C CA . ASN A 1 92 ? -1.161 15.370 1.690 1.00 80.94 92 ASN A CA 1
ATOM 719 C C . ASN A 1 92 ? -1.630 13.903 1.706 1.00 80.94 92 ASN A C 1
ATOM 721 O O . ASN A 1 92 ? -1.367 13.176 2.668 1.00 80.94 92 ASN A O 1
ATOM 725 N N . TYR A 1 93 ? -2.346 13.461 0.672 1.00 80.62 93 TYR A N 1
ATOM 726 C CA . TYR A 1 93 ? -2.753 12.070 0.543 1.00 80.62 93 TYR A CA 1
ATOM 727 C C . TYR A 1 93 ? -1.696 11.279 -0.223 1.00 80.62 93 TYR A C 1
ATOM 729 O O . TYR A 1 93 ? -1.356 11.633 -1.356 1.00 80.62 93 TYR A O 1
ATOM 737 N N . SER A 1 94 ? -1.166 10.216 0.390 1.00 81.12 94 SER A N 1
ATOM 738 C CA . SER A 1 94 ? -0.228 9.350 -0.318 1.00 81.12 94 SER A CA 1
ATOM 739 C C . SER A 1 94 ? -0.964 8.370 -1.223 1.00 81.12 94 SER A C 1
ATOM 741 O O . SER A 1 94 ? -1.937 7.733 -0.816 1.00 81.12 94 SER A O 1
ATOM 743 N N . LEU A 1 95 ? -0.452 8.171 -2.437 1.00 84.00 95 LEU A N 1
ATOM 744 C CA . LEU A 1 95 ? -0.985 7.179 -3.373 1.00 84.00 95 LEU A CA 1
ATOM 745 C C . LEU A 1 95 ? -1.009 5.769 -2.759 1.00 84.00 95 LEU A C 1
ATOM 747 O O . LEU A 1 95 ? -1.935 4.994 -2.988 1.00 84.00 95 LEU A O 1
ATOM 751 N N . ILE A 1 96 ? -0.022 5.441 -1.925 1.00 79.88 96 ILE A N 1
ATOM 752 C CA . ILE A 1 96 ? 0.094 4.127 -1.279 1.00 79.88 96 ILE A CA 1
ATOM 753 C C . ILE A 1 96 ? -1.002 3.912 -0.218 1.00 79.88 96 ILE A C 1
ATOM 755 O O . ILE A 1 96 ? -1.326 2.776 0.121 1.00 79.88 96 ILE A O 1
ATOM 759 N N . ASP A 1 97 ? -1.637 4.967 0.297 1.00 77.81 97 ASP A N 1
ATOM 760 C CA . ASP A 1 97 ? -2.825 4.854 1.157 1.00 77.81 97 ASP A CA 1
ATOM 761 C C . ASP A 1 97 ? -4.097 4.464 0.396 1.00 77.81 97 ASP A C 1
ATOM 763 O O . ASP A 1 97 ? -5.117 4.130 1.012 1.00 77.81 97 ASP A O 1
ATOM 767 N N . MET A 1 98 ? -4.053 4.449 -0.939 1.00 79.56 98 MET A N 1
ATOM 768 C CA . MET A 1 98 ? -5.147 3.904 -1.735 1.00 79.56 98 MET A CA 1
ATOM 769 C C . MET A 1 98 ? -5.169 2.381 -1.688 1.00 79.56 98 MET A C 1
ATOM 771 O O . MET A 1 98 ? -6.242 1.784 -1.683 1.00 79.56 98 MET A O 1
ATOM 775 N N . PHE A 1 99 ? -4.024 1.725 -1.629 1.00 82.38 99 PHE A N 1
ATOM 776 C CA . PHE A 1 99 ? -3.972 0.279 -1.782 1.00 82.38 99 PHE A CA 1
ATOM 777 C C . PHE A 1 99 ? -4.003 -0.422 -0.426 1.00 82.38 99 PHE A C 1
ATOM 779 O O . PHE A 1 99 ? -3.458 0.057 0.567 1.00 82.38 99 PHE A O 1
ATOM 786 N N . ASP A 1 100 ? -4.705 -1.550 -0.382 1.00 75.75 100 ASP A N 1
ATOM 787 C CA . ASP A 1 100 ? -4.816 -2.391 0.810 1.00 75.75 100 ASP A CA 1
ATOM 788 C C . ASP A 1 100 ? -3.608 -3.330 0.911 1.00 75.75 100 ASP A C 1
ATOM 790 O O . ASP A 1 100 ? -3.185 -3.698 2.005 1.00 75.75 100 ASP A O 1
ATOM 794 N N . MET A 1 101 ? -3.033 -3.676 -0.242 1.00 76.38 101 MET A N 1
ATOM 795 C CA . MET A 1 101 ? -1.812 -4.453 -0.365 1.00 76.38 101 MET A CA 1
ATOM 796 C C . MET A 1 101 ? -0.950 -3.876 -1.48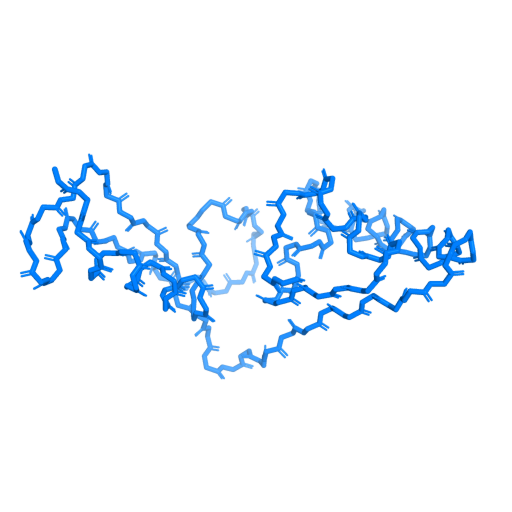5 1.00 76.38 101 MET A C 1
ATOM 798 O O . MET A 1 101 ? -1.455 -3.572 -2.566 1.00 76.38 101 MET A O 1
ATOM 802 N N . CYS A 1 102 ? 0.348 -3.760 -1.223 1.00 82.81 102 CYS A N 1
ATOM 803 C CA . CYS A 1 102 ? 1.350 -3.431 -2.224 1.00 82.81 102 CYS A CA 1
ATOM 804 C C . CYS A 1 102 ? 2.377 -4.557 -2.237 1.00 82.81 102 CYS A C 1
ATOM 806 O O . CYS A 1 102 ? 2.856 -4.929 -1.168 1.00 82.81 102 CYS A O 1
ATOM 808 N N . ALA A 1 103 ? 2.697 -5.064 -3.420 1.00 86.94 103 ALA A N 1
ATOM 809 C CA . ALA A 1 103 ? 3.733 -6.065 -3.628 1.00 86.94 103 ALA A CA 1
ATOM 810 C C . ALA A 1 103 ? 4.600 -5.639 -4.812 1.00 86.94 103 ALA A C 1
ATOM 812 O O . ALA A 1 103 ? 4.100 -5.023 -5.759 1.00 86.94 103 ALA A O 1
ATOM 813 N N . GLY A 1 104 ? 5.886 -5.970 -4.781 1.00 87.75 104 GLY A N 1
ATOM 814 C CA . GLY A 1 104 ? 6.763 -5.700 -5.911 1.00 87.75 104 GLY A CA 1
ATOM 815 C C . GLY A 1 104 ? 7.881 -6.717 -6.060 1.00 87.75 104 GLY A C 1
ATOM 816 O O . GLY A 1 104 ? 8.229 -7.416 -5.117 1.00 87.75 104 GLY A O 1
ATOM 817 N N . THR A 1 105 ? 8.465 -6.800 -7.252 1.00 87.81 105 THR A N 1
ATOM 818 C CA . THR A 1 105 ? 9.633 -7.652 -7.518 1.00 87.81 105 THR A CA 1
ATOM 819 C C . THR A 1 105 ? 10.847 -6.783 -7.865 1.00 87.81 105 THR A C 1
ATOM 821 O O . THR A 1 105 ? 10.736 -5.758 -8.539 1.00 87.81 105 THR A O 1
ATOM 824 N N . SER A 1 106 ? 12.038 -7.150 -7.370 1.00 86.25 106 SER A N 1
ATOM 825 C CA . SER A 1 106 ? 13.304 -6.434 -7.628 1.00 86.25 106 SER A CA 1
ATOM 826 C C . SER A 1 106 ? 13.206 -4.911 -7.373 1.00 86.25 106 SER A C 1
ATOM 828 O O . SER A 1 106 ? 12.886 -4.491 -6.261 1.00 86.25 106 SER A O 1
ATOM 830 N N . ALA A 1 107 ? 13.451 -4.072 -8.387 1.00 83.50 107 ALA A N 1
ATOM 831 C CA . ALA A 1 107 ? 13.353 -2.614 -8.303 1.00 83.50 107 ALA A CA 1
ATOM 832 C C . ALA A 1 107 ? 11.974 -2.117 -7.822 1.00 83.50 107 ALA A C 1
ATOM 834 O O . ALA A 1 107 ? 11.907 -1.118 -7.106 1.00 83.50 107 ALA A O 1
ATOM 835 N N . GLY A 1 108 ? 10.890 -2.825 -8.163 1.00 82.88 108 GLY A N 1
ATOM 836 C CA . GLY A 1 108 ? 9.542 -2.508 -7.692 1.00 82.88 108 GLY A CA 1
ATOM 837 C C . GLY A 1 108 ? 9.393 -2.702 -6.182 1.00 82.88 108 GLY A C 1
ATOM 838 O O . GLY A 1 108 ? 8.776 -1.870 -5.521 1.00 82.88 108 GLY A O 1
ATOM 839 N N . ASN A 1 109 ? 10.023 -3.740 -5.620 1.00 84.44 109 ASN A N 1
ATOM 840 C CA . ASN A 1 109 ? 10.061 -3.934 -4.171 1.00 84.44 109 ASN A CA 1
ATOM 841 C C . ASN A 1 109 ? 10.807 -2.779 -3.495 1.00 84.44 109 ASN A C 1
ATOM 843 O O . ASN A 1 109 ? 10.243 -2.086 -2.657 1.00 84.44 109 ASN A O 1
ATOM 847 N N . ASN A 1 110 ? 12.029 -2.483 -3.950 1.00 82.50 110 ASN A N 1
ATOM 848 C CA . ASN A 1 110 ? 12.857 -1.410 -3.386 1.00 82.50 110 ASN A CA 1
ATOM 849 C C . ASN A 1 110 ? 12.130 -0.055 -3.335 1.00 82.50 110 ASN A C 1
ATOM 851 O O . ASN A 1 110 ? 12.259 0.679 -2.357 1.00 82.50 110 ASN A O 1
ATOM 855 N N . ALA A 1 111 ? 11.329 0.261 -4.354 1.00 81.19 111 ALA A N 1
ATOM 856 C CA . ALA A 1 111 ? 10.539 1.488 -4.383 1.00 81.19 111 ALA A CA 1
ATOM 857 C C . ALA A 1 111 ? 9.415 1.525 -3.331 1.00 81.19 111 ALA A C 1
ATOM 859 O O . ALA A 1 111 ? 9.112 2.587 -2.789 1.00 81.19 111 ALA A O 1
ATOM 860 N N . LEU A 1 112 ? 8.802 0.382 -3.011 1.00 79.50 112 LEU A N 1
ATOM 861 C CA . LEU A 1 112 ? 7.835 0.280 -1.914 1.00 79.50 112 LEU A CA 1
ATOM 862 C C . LEU A 1 112 ? 8.530 0.380 -0.539 1.00 79.50 112 LEU A C 1
ATOM 864 O O . LEU A 1 112 ? 7.933 0.913 0.400 1.00 79.50 112 LEU A O 1
ATOM 868 N N . SER A 1 113 ? 9.808 -0.021 -0.444 1.00 77.38 113 SER A N 1
ATOM 869 C CA . SER A 1 113 ? 10.652 0.091 0.769 1.00 77.38 113 SER A CA 1
ATOM 870 C C . SER A 1 113 ? 10.750 1.469 1.303 1.00 77.38 113 SER A C 1
ATOM 872 O O . SER A 1 113 ? 10.502 1.716 2.483 1.00 77.38 113 SER A O 1
ATOM 874 N N . ASP A 1 114 ? 11.128 2.349 0.398 1.00 73.31 114 ASP A N 1
ATOM 875 C CA . ASP A 1 114 ? 11.453 3.717 0.719 1.00 73.31 114 ASP A CA 1
ATOM 876 C C . ASP A 1 114 ? 10.213 4.463 1.235 1.00 73.31 114 ASP A C 1
ATOM 878 O O . ASP A 1 114 ? 10.289 5.481 1.913 1.00 73.31 114 ASP A O 1
ATOM 882 N N . ARG A 1 115 ? 9.031 3.894 0.976 1.00 66.88 115 ARG A N 1
ATOM 883 C CA . ARG A 1 115 ? 7.725 4.467 1.279 1.00 66.88 115 ARG A CA 1
ATOM 884 C C . ARG A 1 115 ? 7.067 3.859 2.522 1.00 66.88 115 ARG A C 1
ATOM 886 O O . ARG A 1 115 ? 5.929 4.201 2.841 1.00 66.88 115 ARG A O 1
ATOM 893 N N . GLY A 1 116 ? 7.764 2.979 3.247 1.00 55.31 116 GLY A N 1
ATOM 894 C CA . GLY A 1 116 ? 7.398 2.565 4.606 1.00 55.31 116 GLY A CA 1
ATOM 895 C C . GLY A 1 116 ? 6.169 1.655 4.734 1.00 55.31 116 GLY A C 1
ATOM 896 O O . GLY A 1 116 ? 5.657 1.482 5.844 1.00 55.31 116 GLY A O 1
ATOM 897 N N . LYS A 1 117 ? 5.686 1.049 3.641 1.00 52.16 117 LYS A N 1
ATOM 898 C CA . LYS A 1 117 ? 4.610 0.048 3.682 1.00 52.16 117 LYS A CA 1
ATOM 899 C C . LYS A 1 117 ? 4.990 -1.198 2.904 1.00 52.16 117 LYS A C 1
ATOM 901 O O . LYS A 1 117 ? 5.052 -1.160 1.682 1.00 52.16 117 LYS A O 1
ATOM 906 N N . TYR A 1 118 ? 5.123 -2.312 3.617 1.00 52.09 118 TYR A N 1
ATOM 907 C CA . TYR A 1 118 ? 5.335 -3.610 2.994 1.00 52.09 118 TYR A CA 1
ATOM 9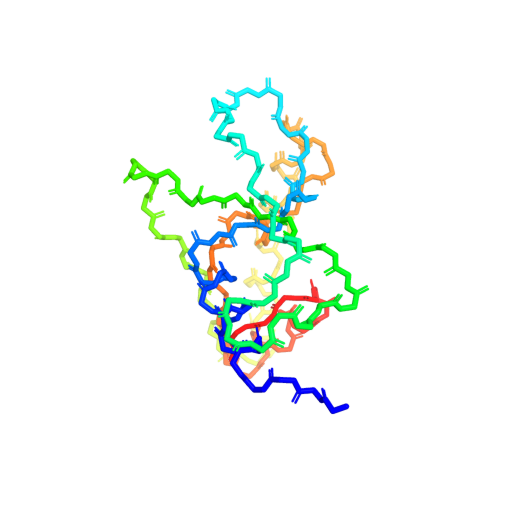08 C C . TYR A 1 118 ? 4.464 -4.718 3.538 1.00 52.09 118 TYR A C 1
ATOM 910 O O . TYR A 1 118 ? 4.299 -4.867 4.751 1.00 52.09 118 TYR A O 1
ATOM 918 N N 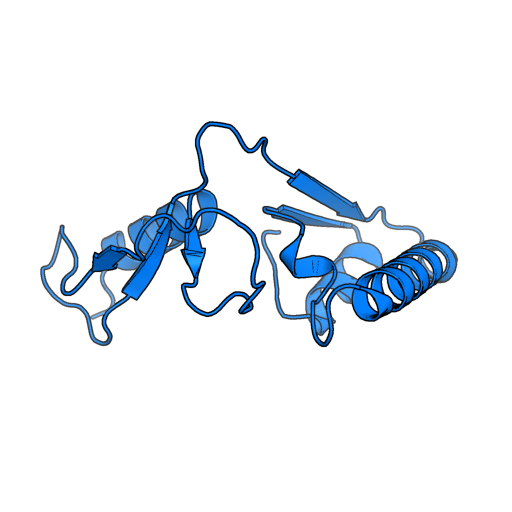. TRP A 1 119 ? 4.039 -5.544 2.586 1.00 52.50 119 TRP A N 1
ATOM 919 C CA . TRP A 1 119 ? 3.622 -6.921 2.757 1.00 52.50 119 TRP A CA 1
ATOM 920 C C . TRP A 1 119 ? 4.205 -7.691 1.560 1.00 52.50 119 TRP A C 1
ATOM 922 O O . TRP A 1 119 ? 3.525 -7.814 0.547 1.00 52.50 119 TRP A O 1
ATOM 932 N N . PHE A 1 120 ? 5.444 -8.180 1.730 1.00 36.41 120 PHE A N 1
ATOM 933 C CA . PHE A 1 120 ? 6.256 -9.013 0.816 1.00 36.41 120 PHE A CA 1
ATOM 934 C C . PHE A 1 120 ? 7.025 -8.295 -0.297 1.00 36.41 120 PHE A C 1
ATOM 936 O O . PHE A 1 120 ? 6.405 -7.524 -1.064 1.00 36.41 120 PHE A O 1
#

Radius of gyration: 16.79 Å; chains: 1; bounding box: 35×33×45 Å

Foldseek 3Di:
DDDVQVVVVVVVCLLFWAFPPQDDDPDDDFDDWDWAPARPPPRDDPDIGTIGGDDPPDDAFEAEQEDDDVVSVVVVVVLVVVQVVVCVVVPPHHPCSVHSAYYYDHVSNVVVVVVPDHDD

Secondary structure (DSSP, 8-state):
---HHHHHHHHHHHHHEEETTS---TTS--PPPEEE-S-TTT---SS-EEEEEPPTTSPP-EEEE---GGGHHHHHHHHHHHHHHHHHHSTT--GGGT-SEEEE-THHHHHHHTTT----